Protein 2RKQ (pdb70)

CATH classification: 3.40.80.10

Sequence (169 aa):
EVPIVTRAEWNAKPPNGAIDSMVTPLPRAVIAHTAGGACADDVTCSQHMRNLQNFQMSKQKFSDIGYHYLIGGNGKVYEGRSPSQRGAFAGPNNDGSLGIAFIGNFEERAPNKEALDAAKELLEQAVKQAQLVEGYKLLGHRQVSATKSPGEALYALIQQWPNWSEEML

Nearest PDB structures (foldseek):
  2rkq-assembly1_A  TM=1.006E+00  e=7.933E-38  Drosophila melanogaster
  2f2l-assembly1_X  TM=9.738E-01  e=7.670E-23  Drosophila melanogaster
  4z8i-assembly1_A  TM=9.725E-01  e=2.729E-21  Branchiostoma belcheri tsingtauense
  7nsx-assembly1_AAA  TM=9.631E-01  e=8.069E-21  Drosophila melanogaster
  2cb3-assembly4_D  TM=9.771E-01  e=3.499E-20  Drosophila melanogaster

Radius of gyration: 14.2 Å; Cα contacts (8 Å, |Δi|>4): 391; chains: 1; bounding box: 36×34×33 Å

InterPro domains:
  IPR002502 N-acetylmuramoyl-L-alanine amidase domain [PF01510] (46-169)
  IPR002502 N-acetylmuramoyl-L-alanine amidase domain [SM00644] (35-169)
  IPR002502 N-acetylmuramoyl-L-alanine amidase domain [cd06583] (48-171)
  IPR006619 Peptidoglycan recognition protein family domain, metazoa/bacteria [SM00701] (20-163)
  IPR015510 Peptidoglycan recognition protein [PTHR11022] (17-182)
  IPR017331 Peptidoglycan recognition protein, PGRP-S [PIRSF037945] (17-185)
  IPR036505 N-acetylmuramoyl-L-alanine amidase/PGRP domain superfamily [G3DSA:3.40.80.10] (19-186)
  IPR036505 N-acetylmuramoyl-L-alanine amidase/PGRP domain superfamily [SSF55846] (20-184)

GO terms:
  GO:0005576 extracellular region (C, IDA)
  GO:0042834 peptidoglycan binding (F, IDA)
  GO:0061059 positive regulation of peptidoglycan recognition protein signaling pathway (P, IGI)
  GO:0050829 defense response to Gram-negative bacterium (P, IMP)
  GO:0050830 defense response to Gram-positive bacterium (P, IMP)
  GO:0032499 detection of peptidoglycan (P, IMP)
  GO:0061059 positive regulation of peptidoglycan recognition protein signaling pathway (P, IMP)
  GO:0005515 protein binding (F, IPI)
  GO:0050830 defense response to Gram-positive bacterium (P, IDA)

Secondary structure (DSSP, 8-state):
---EE-TGGGTPPPP-S---B-PSSEEEEEEEE--S----SHHHHHHHHHHHHHHHHHTS--SS-S-SEEE-TTS-EEE-S-TTB--SSSGGG-TTEEEEEESS--SSSPPPHHHHHHHHHHHHHHHHTTSEEEEEEEEEGGGTSSS-TT-HHHHHHHTTSTTB-----

Structure (mmCIF, N/CA/C/O backbone):
data_2RKQ
#
_entry.id   2RKQ
#
_cell.length_a   37.559
_cell.length_b   57.438
_cell.length_c   71.490
_cell.angle_alpha   90.00
_cell.angle_beta   90.00
_cell.angle_gamma   90.00
#
_symmetry.space_group_name_H-M   'P 21 21 21'
#
loop_
_entity.id
_entity.type
_entity.pdbx_description
1 polymer 'Peptidoglycan-recognition protein-SD'
2 water water
#
loop_
_atom_site.group_PDB
_atom_site.id
_atom_site.type_symbol
_atom_site.label_atom_id
_atom_site.label_alt_id
_atom_site.label_comp_id
_atom_site.label_asym_id
_atom_site.label_entity_id
_atom_site.label_seq_id
_atom_site.pdbx_PDB_ins_code
_atom_site.Cartn_x
_atom_site.Cartn_y
_atom_site.Cartn_z
_atom_site.occupancy
_atom_site.B_iso_or_equiv
_atom_site.auth_seq_id
_atom_site.auth_comp_id
_atom_site.auth_asym_id
_atom_site.auth_atom_id
_atom_site.pdbx_PDB_model_num
ATOM 1 N N . GLU A 1 1 ? 30.046 48.067 18.292 1.00 22.66 11 GLU A N 1
ATOM 2 C CA . GLU A 1 1 ? 30.481 46.932 17.424 1.00 22.68 11 GLU A CA 1
ATOM 3 C C . GLU A 1 1 ? 31.560 46.136 18.133 1.00 21.95 11 GLU A C 1
ATOM 4 O O . GLU A 1 1 ? 32.192 46.636 19.057 1.00 22.10 11 GLU A O 1
ATOM 10 N N . VAL A 1 2 ? 31.752 44.890 17.707 1.00 20.11 12 VAL A N 1
ATOM 11 C CA . VAL A 1 2 ? 32.789 44.028 18.264 1.00 19.39 12 VAL A CA 1
ATOM 12 C C . VAL A 1 2 ? 33.328 43.117 17.151 1.00 18.20 12 VAL A C 1
ATOM 13 O O . VAL A 1 2 ? 32.558 42.561 16.353 1.00 18.48 12 VAL A O 1
ATOM 17 N N . PRO A 1 3 ? 34.667 42.989 17.053 1.00 16.89 13 PRO A N 1
ATOM 18 C CA . PRO A 1 3 ? 35.161 42.103 16.027 1.00 16.30 13 PRO A CA 1
ATOM 19 C C . PRO A 1 3 ? 34.783 40.661 16.340 1.00 16.26 13 PRO A C 1
ATOM 20 O O . PRO A 1 3 ? 34.551 40.301 17.501 1.00 16.37 13 PRO A O 1
ATOM 24 N N . ILE A 1 4 ? 34.673 39.875 15.284 1.00 15.04 14 ILE A N 1
ATOM 25 C CA . ILE A 1 4 ? 34.326 38.463 15.407 1.00 14.37 14 ILE A CA 1
ATOM 26 C C . ILE A 1 4 ? 35.490 37.674 14.829 1.00 13.77 14 ILE A C 1
ATOM 27 O O . ILE A 1 4 ? 35.950 37.952 13.719 1.00 14.01 14 ILE A O 1
ATOM 32 N N . VAL A 1 5 ? 35.992 36.709 15.595 1.00 13.34 15 VAL A N 1
ATOM 33 C CA . VAL A 1 5 ? 36.939 35.744 15.049 1.00 12.64 15 VAL A CA 1
ATOM 34 C C . VAL A 1 5 ? 36.122 34.725 14.274 1.00 13.34 15 VAL A C 1
ATOM 35 O O . VAL A 1 5 ? 35.454 33.863 14.860 1.00 13.54 15 VAL A O 1
ATOM 39 N N . THR A 1 6 ? 36.156 34.838 12.957 1.00 13.28 16 THR A N 1
ATOM 40 C CA . THR A 1 6 ? 35.339 33.987 12.116 1.00 14.17 16 THR A CA 1
ATOM 41 C C . THR A 1 6 ? 35.816 32.553 12.181 1.00 13.21 16 THR A C 1
ATOM 42 O O . THR A 1 6 ? 36.930 32.263 12.626 1.00 13.54 16 THR A O 1
ATOM 46 N N . ARG A 1 7 ? 34.946 31.655 11.738 1.00 13.06 17 ARG A N 1
ATOM 47 C CA . ARG A 1 7 ? 35.266 30.240 11.737 1.00 13.29 17 ARG A CA 1
ATOM 48 C C . ARG A 1 7 ? 36.613 29.983 11.079 1.00 13.45 17 ARG A C 1
ATOM 49 O O . ARG A 1 7 ? 37.422 29.226 11.598 1.00 14.10 17 ARG A O 1
ATOM 57 N N . ALA A 1 8 ? 36.866 30.616 9.930 1.00 14.32 18 ALA A N 1
ATOM 58 C CA . ALA A 1 8 ? 38.147 30.398 9.248 1.00 15.38 18 ALA A CA 1
ATOM 59 C C . ALA A 1 8 ? 39.331 30.846 10.107 1.00 14.84 18 ALA A C 1
ATOM 60 O O . ALA A 1 8 ? 40.396 30.209 10.117 1.00 15.61 18 ALA A O 1
ATOM 62 N N . GLU A 1 9 ? 39.137 31.947 10.829 1.00 14.94 19 GLU A N 1
ATOM 63 C CA . GLU A 1 9 ? 40.197 32.522 11.670 1.00 14.83 19 GLU A CA 1
ATOM 64 C C . GLU A 1 9 ? 40.560 31.667 12.876 1.00 15.09 19 GLU A C 1
ATOM 65 O O . GLU A 1 9 ? 41.670 31.777 13.389 1.00 16.19 19 GLU A O 1
ATOM 71 N N . TRP A 1 10 ? 39.645 30.803 13.327 1.00 13.27 20 TRP A N 1
ATOM 72 C CA . TRP A 1 10 ? 40.021 29.818 14.319 1.00 13.82 20 TRP A CA 1
ATOM 73 C C . TRP A 1 10 ? 40.198 28.408 13.769 1.00 13.75 20 TRP A C 1
ATOM 74 O O . TRP A 1 10 ? 40.333 27.447 14.525 1.00 14.16 20 TRP A O 1
ATOM 85 N N . ASN A 1 11 ? 40.231 28.308 12.446 1.00 14.77 21 ASN A N 1
ATOM 86 C CA . ASN A 1 11 ? 40.470 27.047 11.748 1.00 15.62 21 ASN A CA 1
ATOM 87 C C . ASN A 1 11 ? 39.448 25.991 12.140 1.00 15.28 21 ASN A C 1
ATOM 88 O O . ASN A 1 11 ? 39.784 24.830 12.398 1.00 16.11 21 ASN A O 1
ATOM 93 N N . ALA A 1 12 ? 38.190 26.412 12.180 1.00 14.40 22 ALA A N 1
ATOM 94 C CA . ALA A 1 12 ? 37.082 25.507 12.436 1.00 14.14 22 ALA A CA 1
ATOM 95 C C . ALA A 1 12 ? 37.004 24.409 11.399 1.00 14.74 22 ALA A C 1
ATOM 96 O O . ALA A 1 12 ? 37.374 24.621 10.245 1.00 15.84 22 ALA A O 1
ATOM 98 N N . LYS A 1 13 ? 36.487 23.258 11.800 1.00 13.97 23 LYS A N 1
ATOM 99 C CA . LYS A 1 13 ? 35.986 22.288 10.836 1.00 14.40 23 LYS A CA 1
ATOM 100 C C . LYS A 1 13 ? 34.596 22.728 10.398 1.00 14.38 23 LYS A C 1
ATOM 101 O O . LYS A 1 13 ? 33.884 23.410 11.137 1.00 13.95 23 LYS A O 1
ATOM 107 N N . PRO A 1 14 ? 34.193 22.361 9.178 1.00 13.84 24 PRO A N 1
ATOM 108 C CA . PRO A 1 14 ? 32.804 22.627 8.807 1.00 14.31 24 PRO A CA 1
ATOM 109 C C . PRO A 1 14 ? 31.881 21.672 9.537 1.00 14.40 24 PRO A C 1
ATOM 110 O O . PRO A 1 14 ? 32.339 20.649 10.050 1.00 14.82 24 PRO A O 1
ATOM 114 N N . PRO A 1 15 ? 30.580 22.010 9.609 1.00 14.41 25 PRO A N 1
ATOM 115 C CA . PRO A 1 15 ? 29.647 21.065 10.193 1.00 14.94 25 PRO A CA 1
ATOM 116 C C . PRO A 1 15 ? 29.682 19.729 9.473 1.00 15.86 25 PRO A C 1
ATOM 117 O O . PRO A 1 15 ? 29.980 19.680 8.289 1.00 15.97 25 PRO A O 1
ATOM 121 N N . ASN A 1 16 ? 29.413 18.671 10.220 1.00 16.99 26 ASN A N 1
ATOM 122 C CA . ASN A 1 16 ? 29.249 17.343 9.643 1.00 19.36 26 ASN A CA 1
ATOM 123 C C . ASN A 1 16 ? 27.914 16.840 10.156 1.00 20.09 26 ASN A C 1
ATOM 124 O O . ASN A 1 16 ? 27.770 16.312 11.273 1.00 21.76 26 ASN A O 1
ATOM 129 N N . GLY A 1 17 A 26.915 17.119 9.349 1.00 19.30 26 GLY A N 1
ATOM 130 C CA . GLY A 1 17 A 25.556 16.787 9.683 1.00 17.77 26 GLY A CA 1
ATOM 131 C C . GLY A 1 17 A 24.720 18.006 9.397 1.00 17.51 26 GLY A C 1
ATOM 132 O O . GLY A 1 17 A 25.177 19.145 9.544 1.00 16.91 26 GLY A O 1
ATOM 133 N N . ALA A 1 18 ? 23.481 17.751 9.008 1.00 17.06 27 ALA A N 1
ATOM 134 C CA . ALA A 1 18 ? 22.514 18.795 8.760 1.00 16.82 27 ALA A CA 1
ATOM 135 C C . ALA A 1 18 ? 22.202 19.498 10.049 1.00 16.51 27 ALA A C 1
ATOM 136 O O . ALA A 1 18 ? 22.263 18.913 11.139 1.00 16.96 27 ALA A O 1
ATOM 138 N N . ILE A 1 19 ? 21.894 20.780 9.918 1.00 15.94 28 ILE A N 1
ATOM 139 C CA . ILE A 1 19 ? 21.409 21.539 11.042 1.00 15.62 28 ILE A CA 1
ATOM 140 C C . ILE A 1 19 ? 20.113 22.195 10.615 1.00 15.84 28 ILE A C 1
ATOM 141 O O . ILE A 1 19 ? 20.050 22.788 9.541 1.00 16.15 28 ILE A O 1
ATOM 146 N N . ASP A 1 20 ? 19.092 22.089 11.456 1.00 16.86 29 ASP A N 1
ATOM 147 C CA . ASP A 1 20 ? 17.814 22.736 11.168 1.00 17.26 29 ASP A CA 1
ATOM 148 C C . ASP A 1 20 ? 17.951 24.251 11.123 1.00 16.97 29 ASP A C 1
ATOM 149 O O . ASP A 1 20 ? 18.802 24.815 11.802 1.00 16.01 29 ASP A O 1
ATOM 154 N N . SER A 1 21 ? 17.124 24.908 10.314 1.00 17.26 30 SER A N 1
ATOM 155 C CA . SER A 1 21 ? 17.165 26.364 10.195 1.00 17.47 30 SER A CA 1
ATOM 156 C C . SER A 1 21 ? 16.348 27.066 11.283 1.00 17.34 30 SER A C 1
ATOM 157 O O . SER A 1 21 ? 15.437 26.481 11.889 1.00 16.77 30 SER A O 1
ATOM 160 N N . MET A 1 22 ? 16.690 28.325 11.531 1.00 16.32 31 MET A N 1
ATOM 161 C CA . MET A 1 22 ? 15.885 29.186 12.403 1.00 16.71 31 MET A CA 1
ATOM 162 C C . MET A 1 22 ? 15.631 30.488 11.687 1.00 17.34 31 MET A C 1
ATOM 163 O O . MET A 1 22 ? 16.445 30.912 10.874 1.00 18.05 31 MET A O 1
ATOM 168 N N . VAL A 1 23 ? 14.514 31.119 12.031 1.00 17.78 32 VAL A N 1
ATOM 169 C CA . VAL A 1 23 ? 14.116 32.393 11.453 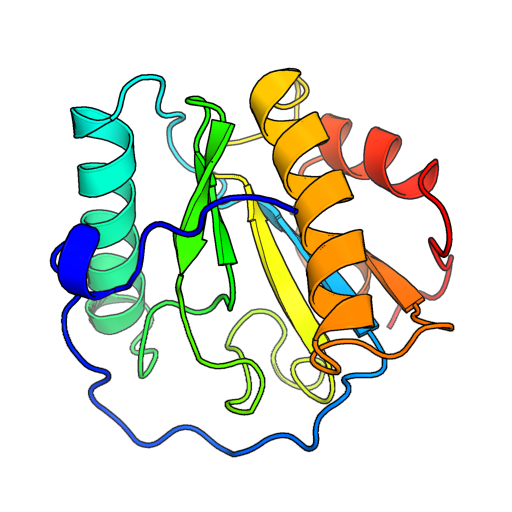1.00 19.22 32 VAL A CA 1
ATOM 170 C C . VAL A 1 23 ? 14.743 33.502 12.289 1.00 18.27 32 VAL A C 1
ATOM 171 O O . VAL A 1 23 ? 14.534 33.543 13.490 1.00 19.78 32 VAL A O 1
ATOM 175 N N . THR A 1 24 ? 15.543 34.359 11.659 1.00 18.38 33 THR A N 1
ATOM 176 C CA . THR A 1 24 ? 16.125 35.531 12.320 1.00 17.38 33 THR A CA 1
ATOM 177 C C . THR A 1 24 ? 15.261 36.749 11.965 1.00 16.92 33 THR A C 1
ATOM 178 O O . THR A 1 24 ? 14.637 36.767 10.898 1.00 18.48 33 THR A O 1
ATOM 182 N N . PRO A 1 25 ? 15.235 37.779 12.829 1.00 15.97 34 PRO A N 1
ATOM 183 C CA . PRO A 1 25 ? 15.941 37.897 14.108 1.00 14.96 34 PRO A CA 1
ATOM 184 C C . PRO A 1 25 ? 15.357 36.970 15.162 1.00 13.44 34 PRO A C 1
ATOM 185 O O . PRO A 1 25 ? 14.149 36.717 15.191 1.00 13.74 34 PRO A O 1
ATOM 189 N N . LEU A 1 26 ? 16.239 36.445 16.014 1.00 12.88 35 LEU A N 1
ATOM 190 C CA . LEU A 1 26 ? 15.841 35.472 17.013 1.00 12.19 35 LEU A CA 1
ATOM 191 C C . LEU A 1 26 ? 15.240 36.150 18.223 1.00 12.25 35 LEU A C 1
ATOM 192 O O . LEU A 1 26 ? 15.728 37.200 18.632 1.00 13.03 35 LEU A O 1
ATOM 197 N N . PRO A 1 27 ? 14.158 35.575 18.778 1.00 11.33 36 PRO A N 1
ATOM 198 C CA . PRO A 1 27 ? 13.542 36.202 19.949 1.00 11.69 36 PRO A CA 1
ATOM 199 C C . PRO A 1 27 ? 14.308 36.120 21.264 1.00 11.06 36 PRO A C 1
ATOM 200 O O . PRO A 1 27 ? 13.986 36.884 22.177 1.00 10.82 36 PRO A O 1
ATOM 204 N N . ARG A 1 28 ? 15.291 35.222 21.368 1.00 10.79 37 ARG A N 1
ATOM 205 C CA . ARG A 1 28 ? 15.954 34.971 22.655 1.00 11.59 37 ARG A CA 1
ATOM 206 C C . ARG A 1 28 ? 17.453 34.864 22.499 1.00 11.38 37 ARG A C 1
ATOM 207 O O . ARG A 1 28 ? 17.932 34.424 21.460 1.00 11.27 37 ARG A O 1
ATOM 215 N N . ALA A 1 29 ? 18.173 35.270 23.544 1.00 10.73 38 ALA A N 1
ATOM 216 C CA . ALA A 1 29 ? 19.613 35.006 23.667 1.00 10.40 38 ALA A CA 1
ATOM 217 C C . ALA A 1 29 ? 19.829 34.218 24.940 1.00 10.53 38 ALA A C 1
ATOM 218 O O . ALA A 1 29 ? 19.225 34.524 25.964 1.00 11.92 38 ALA A O 1
ATOM 220 N N . VAL A 1 30 ? 20.663 33.185 24.856 1.00 10.00 39 VAL A N 1
ATOM 221 C CA . VAL A 1 30 ? 20.888 32.286 25.971 1.00 10.59 39 VAL A CA 1
ATOM 222 C C . VAL A 1 30 ? 22.370 32.310 26.303 1.00 10.78 39 VAL A C 1
ATOM 223 O O . VAL A 1 30 ? 23.193 32.093 25.433 1.00 11.49 39 VAL A O 1
ATOM 227 N N . ILE A 1 31 ? 22.700 32.593 27.561 1.00 10.85 40 ILE A N 1
ATOM 228 C CA . ILE A 1 31 ? 24.080 32.662 27.998 1.00 11.14 40 ILE A CA 1
ATOM 229 C C . ILE A 1 31 ? 24.479 31.376 28.712 1.00 10.60 40 ILE A C 1
ATOM 230 O O . ILE A 1 31 ? 23.854 30.967 29.704 1.00 10.70 40 ILE A O 1
ATOM 235 N N . ALA A 1 32 ? 25.542 30.766 28.199 1.00 10.75 41 ALA A N 1
ATOM 236 C CA . ALA A 1 32 ? 26.109 29.536 28.737 1.00 10.81 41 ALA A CA 1
ATOM 237 C C . ALA A 1 32 ? 27.563 29.721 29.132 1.00 10.78 41 ALA A C 1
ATOM 238 O O . ALA A 1 32 ? 28.181 30.734 28.819 1.00 9.80 41 ALA A O 1
ATOM 240 N N . HIS A 1 33 ? 28.090 28.758 29.885 1.00 10.68 42 HIS A N 1
ATOM 241 C CA . HIS A 1 33 ? 29.537 28.580 29.953 1.00 10.97 42 HIS A CA 1
ATOM 242 C C . HIS A 1 33 ? 29.879 27.212 29.394 1.00 12.11 42 HIS A C 1
ATOM 243 O O . HIS A 1 33 ? 29.010 26.339 29.279 1.00 12.32 42 HIS A O 1
ATOM 250 N N . THR A 1 34 ? 31.136 27.047 29.017 1.00 13.02 43 THR A N 1
ATOM 251 C CA . THR A 1 34 ? 31.556 25.757 28.459 1.00 14.24 43 THR A CA 1
ATOM 252 C C . THR A 1 34 ? 31.850 24.758 29.559 1.00 15.47 43 THR A C 1
ATOM 253 O O . THR A 1 34 ? 31.872 23.543 29.305 1.00 16.25 43 THR A O 1
ATOM 257 N N . ALA A 1 35 ? 32.090 25.289 30.762 1.00 16.04 44 ALA A N 1
ATOM 258 C CA . ALA A 1 35 ? 32.308 24.533 32.004 1.00 17.90 44 ALA A CA 1
ATOM 259 C C . ALA A 1 35 ? 33.697 23.934 32.122 1.00 19.11 44 ALA A C 1
ATOM 260 O O . ALA A 1 35 ? 34.023 23.313 33.139 1.00 21.15 44 ALA A O 1
ATOM 262 N N . GLY A 1 36 ? 34.518 24.136 31.099 1.00 19.71 45 GLY A N 1
ATOM 263 C CA . GLY A 1 36 ? 35.871 23.570 31.088 1.00 19.69 45 GLY A CA 1
ATOM 264 C C . GLY A 1 36 ? 36.904 24.587 31.512 1.00 19.70 45 GLY A C 1
ATOM 265 O O . GLY A 1 36 ? 36.614 25.514 32.279 1.00 20.11 45 GLY A O 1
ATOM 266 N N . GLY A 1 37 ? 38.121 24.403 31.014 1.00 19.12 46 GLY A N 1
ATOM 267 C CA . GLY A 1 37 ? 39.209 25.304 31.324 1.00 18.80 46 GLY A CA 1
ATOM 268 C C . GLY A 1 37 ? 39.013 26.684 30.727 1.00 18.24 46 GLY A C 1
ATOM 269 O O . GLY A 1 37 ? 38.335 26.852 29.710 1.00 19.51 46 GLY A O 1
ATOM 270 N N . ALA A 1 38 ? 39.588 27.667 31.394 1.00 18.40 47 ALA A N 1
ATOM 271 C CA . ALA A 1 38 ? 39.579 29.030 30.919 1.00 17.14 47 ALA A CA 1
ATOM 272 C C . ALA A 1 38 ? 40.687 29.182 29.900 1.00 16.29 47 ALA A C 1
ATOM 273 O O . ALA A 1 38 ? 41.597 28.357 29.825 1.00 17.18 47 ALA A O 1
ATOM 275 N N . CYS A 1 39 ? 40.614 30.252 29.124 1.00 15.23 48 CYS A N 1
ATOM 276 C CA . CYS A 1 39 ? 41.704 30.580 28.225 1.00 14.43 48 CYS A CA 1
ATOM 277 C C . CYS A 1 39 ? 42.013 32.065 28.345 1.00 14.96 48 CYS A C 1
ATOM 278 O O . CYS A 1 39 ? 41.107 32.869 28.581 1.00 16.51 48 CYS A O 1
ATOM 281 N N . ALA A 1 40 ? 43.287 32.435 28.234 1.00 13.58 49 ALA A N 1
ATOM 282 C CA . ALA A 1 40 ? 43.677 33.813 28.489 1.00 14.11 49 ALA A CA 1
ATOM 283 C C . ALA A 1 40 ? 44.599 34.407 27.434 1.00 13.98 49 ALA A C 1
ATOM 284 O O . ALA A 1 40 ? 45.178 35.470 27.642 1.00 15.68 49 ALA A O 1
ATOM 286 N N . ASP A 1 41 ? 44.745 33.744 26.296 1.00 13.24 50 ASP A N 1
ATOM 287 C CA . ASP A 1 41 ? 45.499 34.356 25.215 1.00 12.26 50 ASP A CA 1
ATOM 288 C C . ASP A 1 41 ? 44.966 33.833 23.893 1.00 11.75 50 ASP A C 1
ATOM 289 O O . ASP A 1 41 ? 44.134 32.914 23.883 1.00 11.69 50 ASP A O 1
ATOM 294 N N . ASP A 1 42 ? 45.400 34.423 22.791 1.00 11.76 51 ASP A N 1
ATOM 295 C CA . ASP A 1 42 ? 44.809 34.098 21.505 1.00 11.87 51 ASP A CA 1
ATOM 296 C C . ASP A 1 42 ? 45.135 32.676 21.079 1.00 12.36 51 ASP A C 1
ATOM 297 O O . ASP A 1 42 ? 44.367 32.066 20.350 1.00 12.58 51 ASP A O 1
ATOM 302 N N . VAL A 1 43 ? 46.260 32.145 21.543 1.00 11.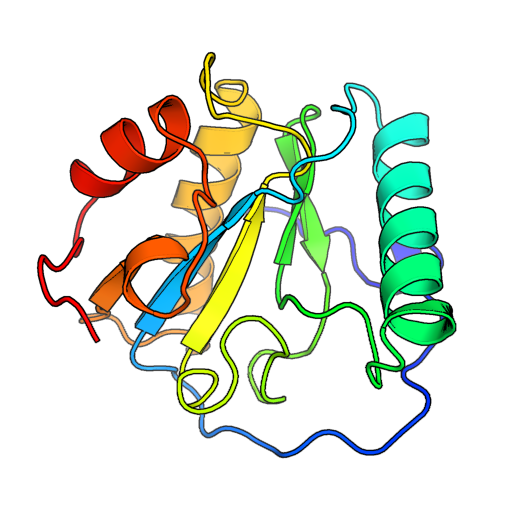21 52 VAL A N 1
ATOM 303 C CA . VAL A 1 43 ? 46.627 30.772 21.177 1.00 11.49 52 VAL A CA 1
ATOM 304 C C . VAL A 1 43 ? 45.722 29.806 21.916 1.00 11.37 52 VAL A C 1
ATOM 305 O O . VAL A 1 43 ? 45.083 28.952 21.286 1.00 11.85 52 VAL A O 1
ATOM 309 N N . THR A 1 44 ? 45.617 29.946 23.231 1.00 11.13 53 THR A N 1
ATOM 310 C CA . THR A 1 44 ? 44.830 28.969 23.955 1.00 11.61 53 THR A CA 1
ATOM 311 C C . THR A 1 44 ? 43.335 29.105 23.674 1.00 11.79 53 THR A C 1
ATOM 312 O O . THR A 1 44 ? 42.631 28.096 23.595 1.00 11.63 53 THR A O 1
ATOM 316 N N . CYS A 1 45 ? 42.836 30.328 23.520 1.00 11.65 54 CYS A N 1
ATOM 317 C CA . CYS A 1 45 ? 41.401 30.455 23.211 1.00 11.30 54 CYS A CA 1
ATOM 318 C C . CYS A 1 45 ? 41.043 29.829 21.867 1.00 11.40 54 CYS A C 1
ATOM 319 O O . CYS A 1 45 ? 39.993 29.173 21.732 1.00 11.79 54 CYS A O 1
ATOM 322 N N . SER A 1 46 ? 41.911 30.005 20.879 1.00 11.49 55 SER A N 1
ATOM 323 C CA . SER A 1 46 ? 41.668 29.404 19.573 1.00 12.30 55 SER A CA 1
ATOM 324 C C . SER A 1 46 ? 41.732 27.880 19.695 1.00 12.38 55 SER A C 1
ATOM 325 O O . SER A 1 46 ? 40.906 27.163 19.100 1.00 12.80 55 SER A O 1
ATOM 329 N N . GLN A 1 47 ? 42.669 27.376 20.494 1.00 12.35 56 GLN A N 1
ATOM 330 C CA . GLN A 1 47 ? 42.788 25.936 20.643 1.00 12.76 56 GLN A CA 1
ATOM 331 C C . GLN A 1 47 ? 41.602 25.376 21.410 1.00 12.94 56 GLN A C 1
ATOM 332 O O . GLN A 1 47 ? 41.087 24.302 21.073 1.00 13.11 56 GLN A O 1
ATOM 338 N N . HIS A 1 48 ? 41.145 26.101 22.426 1.00 12.69 57 HIS A N 1
ATOM 339 C CA . HIS A 1 48 ? 39.962 25.675 23.168 1.00 13.30 57 HIS A CA 1
ATOM 340 C C . HIS A 1 48 ? 38.751 25.627 22.248 1.00 12.82 57 HIS A C 1
ATOM 341 O O . HIS A 1 48 ? 37.909 24.739 22.371 1.00 13.44 57 HIS A O 1
ATOM 348 N N . MET A 1 49 ? 38.674 26.568 21.312 1.00 11.69 58 MET A N 1
ATOM 349 C CA . MET A 1 49 ? 37.585 26.549 20.333 1.00 11.70 58 MET A CA 1
ATOM 350 C C . MET A 1 49 ? 37.596 25.265 19.503 1.00 11.61 58 MET A C 1
ATOM 351 O O . MET A 1 49 ? 36.567 24.602 19.357 1.00 12.33 58 MET A O 1
ATOM 356 N N . ARG A 1 50 ? 38.756 24.913 18.961 1.00 12.18 59 ARG A N 1
ATOM 357 C CA . ARG A 1 50 ? 38.843 23.685 18.180 1.00 11.84 59 ARG A CA 1
ATOM 358 C C . ARG A 1 50 ? 38.587 22.456 19.035 1.00 12.11 59 ARG A C 1
ATOM 359 O O . ARG A 1 50 ? 37.905 21.521 18.596 1.00 12.84 59 ARG A O 1
ATOM 367 N N . ASN A 1 51 ? 39.092 22.451 20.263 1.00 12.06 60 ASN A N 1
ATOM 368 C CA . ASN A 1 51 ? 38.895 21.302 21.133 1.00 12.86 60 A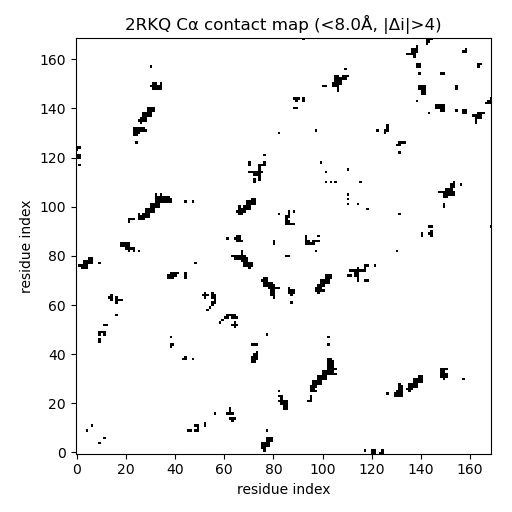SN A CA 1
ATOM 369 C C . ASN A 1 51 ? 37.431 21.129 21.495 1.00 12.65 60 ASN A C 1
ATOM 370 O O . ASN A 1 51 ? 36.927 20.008 21.524 1.00 13.18 60 ASN A O 1
ATOM 375 N N . LEU A 1 52 ? 36.738 22.232 21.748 1.00 12.48 61 LEU A N 1
ATOM 376 C CA . LEU A 1 52 ? 35.315 22.160 22.035 1.00 12.71 61 LEU A CA 1
ATOM 377 C C . LEU A 1 52 ? 34.536 21.686 20.821 1.00 12.55 61 LEU A C 1
ATOM 378 O O . LEU A 1 52 ? 33.672 20.817 20.940 1.00 13.23 61 LEU A O 1
ATOM 383 N N . GLN A 1 53 ? 34.809 22.264 19.658 1.00 12.04 62 GLN A N 1
ATOM 384 C CA . GLN A 1 53 ? 34.128 21.793 18.469 1.00 11.35 62 GLN A CA 1
ATOM 385 C C . GLN A 1 53 ? 34.351 20.312 18.286 1.00 12.26 62 GLN A C 1
ATOM 386 O O . GLN A 1 53 ? 33.400 19.588 18.028 1.00 12.66 62 GLN A O 1
ATOM 392 N N . ASN A 1 54 ? 35.605 19.879 18.391 1.00 12.19 63 ASN A N 1
ATOM 393 C CA . ASN A 1 54 ? 35.935 18.471 18.160 1.00 13.26 63 ASN A CA 1
ATOM 394 C C . ASN A 1 54 ? 35.264 17.568 19.191 1.00 13.95 63 ASN A C 1
ATOM 395 O O . ASN A 1 54 ? 34.774 16.487 18.843 1.00 14.80 63 ASN A O 1
ATOM 400 N N . PHE A 1 55 ? 35.240 17.988 20.452 1.00 14.35 64 PHE A N 1
ATOM 401 C CA . PHE A 1 55 ? 34.570 17.208 21.490 1.00 15.52 64 PHE A CA 1
ATOM 402 C C . PHE A 1 55 ? 33.076 17.097 21.214 1.00 15.07 64 PHE A C 1
ATOM 403 O O . PHE A 1 55 ? 32.497 16.011 21.267 1.00 15.45 64 PHE A O 1
ATOM 411 N N . GLN A 1 56 ? 32.435 18.223 20.931 1.00 13.97 65 GLN A N 1
ATOM 412 C CA . GLN A 1 56 ? 30.995 18.200 20.706 1.00 13.93 65 GLN A CA 1
ATOM 413 C C . GLN A 1 56 ? 30.616 17.411 19.456 1.00 14.17 65 GLN A C 1
ATOM 414 O O . GLN A 1 56 ? 29.604 16.699 19.438 1.00 14.86 65 GLN A O 1
ATOM 420 N N . MET A 1 57 ? 31.414 17.532 18.407 1.00 13.40 66 MET A N 1
ATOM 421 C CA . MET A 1 57 ? 31.115 16.810 17.188 1.00 14.27 66 MET A CA 1
ATOM 422 C C . MET A 1 57 ? 31.451 15.333 17.334 1.00 15.01 66 MET A C 1
ATOM 423 O O . MET A 1 57 ? 30.675 14.471 16.904 1.00 16.08 66 MET A O 1
ATOM 428 N N . SER A 1 58 ? 32.597 15.026 17.938 1.00 16.30 67 SER A N 1
ATOM 429 C CA . SER A 1 58 ? 33.020 13.629 18.067 1.00 17.42 67 SER A CA 1
ATOM 430 C C . SER A 1 58 ? 32.385 12.851 19.216 1.00 18.41 67 SER A C 1
ATOM 431 O O . SER A 1 58 ? 31.936 11.713 19.006 1.00 20.13 67 SER A O 1
ATOM 435 N N . LYS A 1 59 ? 32.330 13.434 20.404 1.00 19.75 68 LYS A N 1
ATOM 436 C CA . LYS A 1 59 ? 31.803 12.732 21.577 1.00 21.11 68 LYS A CA 1
ATOM 437 C C . LYS A 1 59 ? 30.302 12.929 21.755 1.00 21.49 68 LYS A C 1
ATOM 438 O O . LYS A 1 59 ? 29.576 11.961 22.010 1.00 22.36 68 LYS A O 1
ATOM 444 N N . GLN A 1 60 ? 29.838 14.175 21.645 1.00 21.18 69 GLN A N 1
ATOM 445 C CA . GLN A 1 60 ? 28.412 14.469 21.809 1.00 21.16 69 GLN A CA 1
ATOM 446 C C . GLN A 1 60 ? 27.648 14.214 20.506 1.00 20.56 69 GLN A C 1
ATOM 447 O O . GLN A 1 60 ? 26.408 14.128 20.517 1.00 20.62 69 GLN A O 1
ATOM 453 N N . LYS A 1 61 ? 28.381 14.078 19.398 1.00 18.59 70 LYS A N 1
ATOM 454 C CA . LYS A 1 61 ? 27.826 13.755 18.081 1.00 17.96 70 LYS A CA 1
ATOM 455 C C . LYS A 1 61 ? 26.918 14.881 17.531 1.00 16.19 70 LYS A C 1
ATOM 456 O O . LYS A 1 61 ? 26.029 14.649 16.705 1.00 15.50 70 LYS A O 1
ATOM 462 N N . PHE A 1 62 ? 27.181 16.110 17.971 1.00 14.69 71 PHE A N 1
ATOM 463 C CA . PHE A 1 62 ? 26.544 17.296 17.373 1.00 13.58 71 PHE A CA 1
ATOM 464 C C . PHE A 1 62 ? 27.052 17.479 15.951 1.00 12.80 71 PHE A C 1
ATOM 465 O O . PHE A 1 62 ? 28.161 17.029 15.623 1.00 12.86 71 PHE A O 1
ATOM 473 N N . SER A 1 63 ? 26.246 18.136 15.114 1.00 12.16 72 SER A N 1
ATOM 474 C CA . SER A 1 63 ? 26.665 18.477 13.769 1.00 12.62 72 SER A CA 1
ATOM 475 C C . SER A 1 63 ? 27.777 19.513 13.707 1.00 11.96 72 SER A C 1
ATOM 476 O O . SER A 1 63 ? 28.443 19.627 12.683 1.00 12.48 72 SER A O 1
ATOM 479 N N . ASP A 1 64 ? 27.939 20.287 14.784 1.00 11.76 73 ASP A N 1
ATOM 480 C CA . ASP A 1 64 ? 28.896 21.398 14.809 1.00 11.57 73 ASP A CA 1
ATOM 481 C C . ASP A 1 64 ? 29.030 21.787 16.250 1.00 11.06 73 ASP A C 1
ATOM 482 O O . ASP A 1 64 ? 28.282 21.295 17.099 1.00 11.47 73 ASP A O 1
ATOM 487 N N . ILE A 1 65 ? 29.988 22.664 16.540 1.00 10.40 74 ILE A N 1
ATOM 488 C CA . ILE A 1 65 ? 30.011 23.323 17.842 1.00 10.88 74 ILE A CA 1
ATOM 489 C C . ILE A 1 65 ? 28.601 23.856 18.129 1.00 10.65 74 ILE A C 1
ATOM 490 O O . ILE A 1 65 ? 27.913 24.301 17.224 1.00 11.13 74 ILE A O 1
ATOM 495 N N . GLY A 1 66 ? 28.162 23.772 19.381 1.00 11.02 75 GLY A N 1
ATOM 496 C CA . GLY A 1 66 ? 26.738 23.922 19.683 1.00 9.88 75 GLY A CA 1
ATOM 497 C C . GLY A 1 66 ? 26.202 25.330 19.765 1.00 10.30 75 GLY A C 1
ATOM 498 O O . GLY A 1 66 ? 24.992 25.539 19.804 1.00 11.31 75 GLY A O 1
ATOM 499 N N . TYR A 1 67 ? 27.112 26.294 19.823 1.00 9.95 76 TYR A N 1
ATOM 500 C CA . TYR A 1 67 ? 26.766 27.695 20.076 1.00 10.12 76 TYR A CA 1
ATOM 501 C C . TYR A 1 67 ? 26.968 28.560 18.852 1.00 10.31 76 TYR A C 1
ATOM 502 O O . TYR A 1 67 ? 27.705 28.195 17.920 1.00 10.68 76 TYR A O 1
ATOM 511 N N . HIS A 1 68 ? 26.301 29.718 18.856 1.00 9.75 77 HIS A N 1
ATOM 512 C CA . HIS A 1 68 ? 26.467 30.706 17.799 1.00 9.54 77 HIS A CA 1
ATOM 513 C C . HIS A 1 68 ? 27.692 31.567 17.983 1.00 9.63 77 HIS A C 1
ATOM 514 O O . HIS A 1 68 ? 28.317 31.983 16.993 1.00 9.98 77 HIS A O 1
ATOM 521 N N . TYR A 1 69 ? 28.017 31.864 19.245 1.00 9.81 78 TYR A N 1
ATOM 522 C CA . TYR A 1 69 ? 29.203 32.648 19.559 1.00 10.38 78 TYR A CA 1
ATOM 523 C C . TYR A 1 69 ? 29.790 32.131 20.846 1.00 10.15 78 TYR A C 1
ATOM 524 O O . TYR A 1 69 ? 29.052 31.679 21.731 1.00 10.30 78 TYR A O 1
ATOM 533 N N . LEU A 1 70 ? 31.113 32.214 20.955 1.00 10.48 79 LEU A N 1
ATOM 534 C CA . LEU A 1 70 ? 31.811 31.877 22.200 1.00 10.95 79 LEU A CA 1
ATOM 535 C C . LEU A 1 70 ? 32.744 33.006 22.541 1.00 10.84 79 LEU A C 1
ATOM 536 O O . LEU A 1 70 ? 33.253 33.683 21.655 1.00 11.35 79 LEU A O 1
ATOM 541 N N . ILE A 1 71 ? 32.969 33.202 23.828 1.00 10.39 80 ILE A N 1
ATOM 542 C CA . ILE A 1 71 ? 33.745 34.349 24.282 1.00 11.57 80 ILE A CA 1
ATOM 543 C C . ILE A 1 71 ? 34.914 33.886 25.137 1.00 10.69 80 ILE A C 1
ATOM 544 O O . ILE A 1 71 ? 34.730 33.250 26.172 1.00 11.01 80 ILE A O 1
ATOM 549 N N . GLY A 1 72 ? 36.120 34.157 24.648 1.00 11.14 81 GLY A N 1
ATOM 550 C CA . GLY A 1 72 ? 37.314 33.723 25.366 1.00 11.57 81 GLY A CA 1
ATOM 551 C C . GLY A 1 72 ? 37.652 34.659 26.498 1.00 11.50 81 GLY A C 1
ATOM 552 O O . GLY A 1 72 ? 37.189 35.804 26.546 1.00 11.80 81 GLY A O 1
ATOM 553 N N . GLY A 1 73 ? 38.461 34.161 27.429 1.00 12.14 82 GLY A N 1
ATOM 554 C CA . GLY A 1 73 ? 38.961 35.005 28.513 1.00 13.29 82 GLY A CA 1
ATOM 555 C C . GLY A 1 73 ? 39.897 36.090 28.036 1.00 13.50 82 GLY A C 1
ATOM 556 O O . GLY A 1 73 ? 40.222 37.012 28.775 1.00 14.49 82 GLY A O 1
ATOM 557 N N . ASN A 1 74 ? 40.342 35.985 26.784 1.00 13.20 83 ASN A N 1
ATOM 558 C CA . ASN A 1 74 ? 41.072 37.069 26.119 1.00 12.86 83 ASN A CA 1
ATOM 559 C C . ASN A 1 74 ? 40.167 38.194 25.622 1.00 12.43 83 ASN A C 1
ATOM 560 O O . ASN A 1 74 ? 40.638 39.161 25.000 1.00 14.20 83 ASN A O 1
ATOM 565 N N . GLY A 1 75 ? 38.858 38.039 25.850 1.00 12.51 84 GLY A N 1
ATOM 566 C CA . GLY A 1 75 ? 37.888 39.052 25.444 1.00 13.02 84 GLY A CA 1
ATOM 567 C C . GLY A 1 75 ? 37.428 38.967 24.002 1.00 13.35 84 GLY A C 1
ATOM 568 O O . GLY A 1 75 ? 36.681 39.834 23.547 1.00 14.94 84 GLY A O 1
ATOM 569 N N . LYS A 1 76 ? 37.868 37.936 23.285 1.00 12.37 85 LYS A N 1
ATOM 570 C CA . LYS A 1 76 ? 37.513 37.797 21.869 1.00 11.77 85 LYS A CA 1
ATOM 571 C C . LYS A 1 76 ? 36.254 36.977 21.695 1.00 11.25 85 LYS A C 1
ATOM 572 O O . LYS A 1 76 ? 35.989 36.049 22.459 1.00 11.10 85 LYS A O 1
ATOM 579 N N . VAL A 1 77 ? 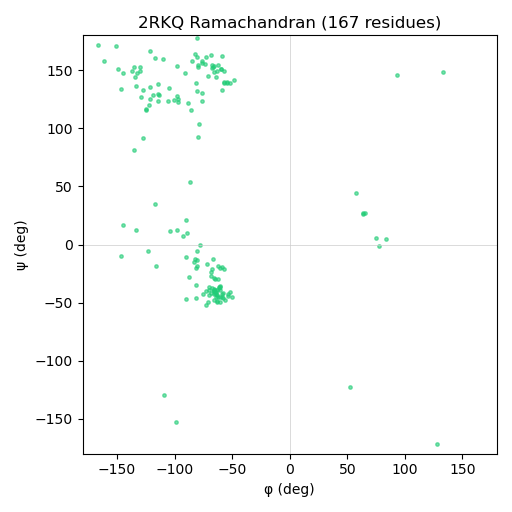35.497 37.328 20.660 1.00 10.57 86 VAL A N 1
ATOM 580 C CA . VAL A 1 77 ? 34.250 36.645 20.337 1.00 10.92 86 VAL A CA 1
ATOM 581 C C . VAL A 1 77 ? 34.527 35.780 19.121 1.00 10.95 86 VAL A C 1
ATOM 582 O O . VAL A 1 77 ? 35.004 36.278 18.105 1.00 12.27 86 VAL A O 1
ATOM 586 N N . TYR A 1 78 ? 34.271 34.478 19.269 1.00 11.07 87 TYR A N 1
ATOM 587 C CA . TYR A 1 78 ? 34.491 33.493 18.207 1.00 10.60 87 TYR A CA 1
ATOM 588 C C . TYR A 1 78 ? 33.168 33.069 17.603 1.00 10.76 87 TYR A C 1
ATOM 589 O O . TYR A 1 78 ? 32.197 32.779 18.308 1.00 10.45 87 TYR A O 1
ATOM 598 N N . GLU A 1 79 ? 33.142 33.017 16.287 1.00 11.03 88 GLU A N 1
ATOM 599 C CA . GLU A 1 79 ? 31.960 32.602 15.554 1.00 11.43 88 GLU A CA 1
ATOM 600 C C . GLU A 1 79 ? 31.750 31.088 15.596 1.00 11.72 88 GLU A C 1
ATOM 601 O O . GLU A 1 79 ? 32.681 30.323 15.334 1.00 11.37 88 GLU A O 1
ATOM 607 N N . GLY A 1 80 ? 30.525 30.694 15.931 1.00 10.85 89 GLY A N 1
ATOM 608 C CA . GLY A 1 80 ? 30.103 29.290 15.899 1.00 10.94 89 GLY A CA 1
ATOM 609 C C . GLY A 1 80 ? 29.121 29.071 14.764 1.00 11.71 89 GLY A C 1
ATOM 610 O O . GLY A 1 80 ? 29.382 29.455 13.613 1.00 11.99 89 GLY A O 1
ATOM 611 N N . ARG A 1 81 ? 27.983 28.446 15.073 1.00 11.19 90 ARG A N 1
ATOM 612 C CA . ARG A 1 81 ? 26.920 28.303 14.065 1.00 12.19 90 ARG A CA 1
ATOM 613 C C . ARG A 1 81 ? 26.377 29.641 13.614 1.00 12.69 90 ARG A C 1
ATOM 614 O O . ARG A 1 81 ? 26.413 30.616 14.361 1.00 12.32 90 ARG A O 1
ATOM 622 N N . SER A 1 82 ? 25.838 29.687 12.392 1.00 13.52 91 SER A N 1
ATOM 623 C CA . SER A 1 82 ? 25.126 30.856 11.924 1.00 14.74 91 SER A CA 1
ATOM 624 C C . SER A 1 82 ? 23.875 31.085 12.765 1.00 14.05 91 SER A C 1
ATOM 625 O O . SER A 1 82 ? 23.235 30.116 13.169 1.00 13.91 91 SER A O 1
ATOM 628 N N . PRO A 1 83 ? 23.503 32.353 13.019 1.00 15.24 92 PRO A N 1
ATOM 629 C CA . PRO A 1 83 ? 22.248 32.585 13.714 1.00 14.84 92 PRO A CA 1
ATOM 630 C C . PRO A 1 83 ? 21.017 31.986 13.041 1.00 15.05 92 PRO A C 1
ATOM 631 O O . PRO A 1 83 ? 20.003 31.801 13.719 1.00 14.84 92 PRO A O 1
ATOM 635 N N . SER A 1 84 ? 21.083 31.696 11.736 1.00 14.64 93 SER A N 1
ATOM 636 C CA . SER A 1 84 ? 19.951 31.036 11.072 1.00 14.52 93 SER A CA 1
ATOM 637 C C . SER A 1 84 ? 20.037 29.518 11.119 1.00 14.22 93 SER A C 1
ATOM 638 O O . SER A 1 84 ? 19.288 28.821 10.426 1.00 14.09 93 SER A O 1
ATOM 642 N N . GLN A 1 85 ? 20.977 29.003 11.908 1.00 13.30 94 GLN A N 1
ATOM 643 C CA . GLN A 1 85 ? 21.070 27.564 12.148 1.00 13.22 94 GLN A CA 1
ATOM 644 C C . GLN A 1 85 ? 20.741 27.321 13.609 1.00 12.09 94 GLN A C 1
ATOM 645 O O . GLN A 1 85 ? 21.340 27.934 14.487 1.00 12.74 94 GLN A O 1
ATOM 651 N N . ARG A 1 86 ? 19.820 26.402 13.870 1.00 11.88 95 ARG A N 1
ATOM 652 C CA . ARG A 1 86 ? 19.480 26.047 15.244 1.00 11.40 95 ARG A CA 1
ATOM 653 C C . ARG A 1 86 ? 20.734 25.638 16.003 1.00 12.10 95 ARG A C 1
ATOM 654 O O . ARG A 1 86 ? 21.625 24.984 15.446 1.00 12.35 95 ARG A O 1
ATOM 662 N N . GLY A 1 87 ? 20.832 26.066 17.257 1.00 10.94 96 GLY A N 1
ATOM 663 C CA . GLY A 1 87 ? 21.932 25.641 18.108 1.00 11.82 96 GLY A CA 1
ATOM 664 C C . GLY A 1 87 ? 21.695 24.263 18.686 1.00 11.65 96 GLY A C 1
ATOM 665 O O . GLY A 1 87 ? 20.667 23.631 18.425 1.00 11.84 96 GLY A O 1
ATOM 666 N N . ALA A 1 88 ? 22.680 23.788 19.440 1.00 11.39 97 ALA A N 1
ATOM 667 C CA . ALA A 1 88 ? 22.583 22.506 20.131 1.00 11.44 97 ALA A CA 1
ATOM 668 C C . ALA A 1 88 ? 23.098 22.734 21.536 1.00 13.03 97 ALA A C 1
ATOM 669 O O . ALA A 1 88 ? 24.267 22.467 21.847 1.00 15.21 97 ALA A O 1
ATOM 671 N N . PHE A 1 89 ? 22.223 23.264 22.377 1.00 12.81 98 PHE A N 1
ATOM 672 C CA . PHE A 1 89 ? 22.556 23.514 23.778 1.00 12.81 98 PHE A CA 1
ATOM 673 C C . PHE A 1 89 ? 21.359 23.333 24.708 1.00 13.37 98 PHE A C 1
ATOM 674 O O . PHE A 1 89 ? 21.546 23.298 25.915 1.00 14.39 98 PHE A O 1
ATOM 682 N N . ALA A 1 90 ? 20.146 23.175 24.166 1.00 12.99 99 ALA A N 1
ATOM 683 C CA . ALA A 1 90 ? 18.961 23.169 25.021 1.00 13.64 99 ALA A CA 1
ATOM 684 C C . ALA A 1 90 ? 17.846 22.227 24.584 1.00 13.75 99 ALA A C 1
ATOM 685 O O . ALA A 1 90 ? 16.698 22.388 25.012 1.00 13.66 99 ALA A O 1
ATOM 687 N N . GLY A 1 91 ? 18.165 21.268 23.716 1.00 13.63 100 GLY A N 1
ATOM 688 C CA . GLY A 1 91 ? 17.152 20.288 23.272 1.00 14.76 100 GLY A CA 1
ATOM 689 C C . GLY A 1 91 ? 15.887 20.958 22.752 1.00 14.78 100 GLY A C 1
ATOM 690 O O . GLY A 1 91 ? 15.943 21.775 21.846 1.00 14.45 100 GLY A O 1
ATOM 691 N N . PRO A 1 92 ? 14.719 20.638 23.339 1.00 15.70 101 PRO A N 1
ATOM 692 C CA . PRO A 1 92 ? 13.470 21.233 22.854 1.00 16.31 101 PRO A CA 1
ATOM 693 C C . PRO A 1 92 ? 13.444 22.757 22.902 1.00 15.92 101 PRO A C 1
ATOM 694 O O . PRO A 1 92 ? 12.630 23.399 22.213 1.00 17.23 101 PRO A O 1
ATOM 698 N N . ASN A 1 93 ? 14.335 23.338 23.705 1.00 14.65 102 ASN A N 1
ATOM 699 C CA . ASN A 1 93 ? 14.404 24.790 23.851 1.00 14.15 102 ASN A CA 1
ATOM 700 C C . ASN A 1 93 ? 15.471 25.459 22.991 1.00 13.50 102 ASN A C 1
ATOM 701 O O . ASN A 1 93 ? 15.778 26.628 23.172 1.00 13.55 102 ASN A O 1
ATOM 706 N N . ASN A 1 94 ? 16.026 24.710 22.041 1.00 12.87 103 ASN A N 1
ATOM 707 C CA . ASN A 1 94 ? 16.972 25.297 21.103 1.00 13.05 103 ASN A CA 1
ATOM 708 C C . ASN A 1 94 ? 16.297 26.343 20.226 1.00 12.88 103 ASN A C 1
ATOM 709 O O . ASN A 1 94 ? 16.938 27.287 19.777 1.00 12.51 103 ASN A O 1
ATOM 714 N N . ASP A 1 95 ? 15.009 26.173 19.963 1.00 12.92 104 ASP A N 1
ATOM 715 C CA . ASP A 1 95 ? 14.324 27.015 18.991 1.00 12.73 104 ASP A CA 1
ATOM 716 C C . ASP A 1 95 ? 14.421 28.496 19.335 1.00 12.23 104 ASP A C 1
ATOM 717 O O . ASP A 1 95 ? 14.284 28.894 20.492 1.00 11.52 104 ASP A O 1
ATOM 722 N N . GLY A 1 96 ? 14.634 29.304 18.311 1.00 11.52 105 GLY A N 1
ATOM 723 C CA . GLY A 1 96 ? 14.552 30.753 18.416 1.00 11.39 105 GLY A CA 1
ATOM 724 C C . GLY A 1 96 ? 15.574 31.390 19.335 1.00 11.16 105 GLY A C 1
ATOM 725 O O . GLY A 1 96 ? 15.338 32.481 19.848 1.00 11.24 105 GLY A O 1
ATOM 726 N N . SER A 1 97 ? 16.712 30.730 19.520 1.00 11.16 106 SER A N 1
ATOM 727 C CA . SER A 1 97 ? 17.640 31.159 20.561 1.00 11.22 106 SER A CA 1
ATOM 728 C C . SER A 1 97 ? 19.051 31.327 20.050 1.00 11.15 106 SER A C 1
ATOM 729 O O . SER A 1 97 ? 19.612 30.412 19.474 1.00 11.61 106 SER A O 1
ATOM 732 N 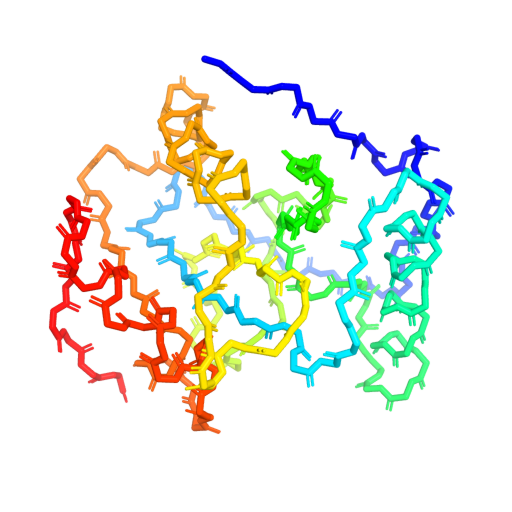N . LEU A 1 98 ? 19.613 32.500 20.294 1.00 10.46 107 LEU A N 1
ATOM 733 C CA . LEU A 1 98 ? 21.011 32.748 20.019 1.00 10.43 107 LEU A CA 1
ATOM 734 C C . LEU A 1 98 ? 21.830 32.287 21.212 1.00 10.51 107 LEU A C 1
ATOM 735 O O . LEU A 1 98 ? 21.688 32.825 22.311 1.00 10.85 107 LEU A O 1
ATOM 740 N N . GLY A 1 99 ? 22.681 31.281 21.015 1.00 10.54 108 GLY A N 1
ATOM 741 C CA . GLY A 1 99 ? 23.461 30.724 22.127 1.00 10.06 108 GLY A CA 1
ATOM 742 C C . GLY A 1 99 ? 24.848 31.322 22.165 1.00 9.97 108 GLY A C 1
ATOM 743 O O . GLY A 1 99 ? 25.605 31.241 21.176 1.00 10.22 108 GLY A O 1
ATOM 744 N N . ILE A 1 100 ? 25.175 31.926 23.305 1.00 9.97 109 ILE A N 1
ATOM 745 C CA . ILE A 1 100 ? 26.473 32.569 23.500 1.00 10.11 109 ILE A CA 1
ATOM 746 C C . ILE A 1 100 ? 27.098 31.897 24.713 1.00 10.08 109 ILE A C 1
ATOM 747 O O . ILE A 1 100 ? 26.520 31.918 25.797 1.00 10.94 109 ILE A O 1
ATOM 752 N N . ALA A 1 101 ? 28.261 31.275 24.517 1.00 9.97 110 ALA A N 1
ATOM 753 C CA . ALA A 1 101 ? 28.925 30.584 25.624 1.00 9.55 110 ALA A CA 1
ATOM 754 C C . ALA A 1 101 ? 30.228 31.254 25.975 1.00 9.75 110 ALA A C 1
ATOM 755 O O . ALA A 1 101 ? 31.056 31.529 25.101 1.00 10.09 110 ALA A O 1
ATOM 757 N N . PHE A 1 102 ? 30.401 31.541 27.260 1.00 9.81 111 PHE A N 1
ATOM 758 C CA . PHE A 1 102 ? 31.685 31.995 27.731 1.00 10.09 111 PHE A CA 1
ATOM 759 C C . PHE A 1 102 ? 32.568 30.779 27.922 1.00 10.75 111 PHE A C 1
ATOM 760 O O . PHE A 1 102 ? 32.162 29.774 28.538 1.00 10.30 111 PHE A O 1
ATOM 768 N N . ILE A 1 103 ? 33.778 30.879 27.392 1.00 10.44 112 ILE A N 1
ATOM 769 C CA . ILE A 1 103 ? 34.729 29.784 27.535 1.00 11.30 112 ILE A CA 1
ATOM 770 C C . ILE A 1 103 ? 35.282 29.834 28.955 1.00 11.23 112 ILE A C 1
ATOM 771 O O . ILE A 1 103 ? 35.831 30.864 29.383 1.00 12.09 112 ILE A O 1
ATOM 776 N N . GLY A 1 104 ? 35.117 28.717 29.660 1.00 11.59 113 GLY A N 1
ATOM 777 C CA . GLY A 1 104 ? 35.551 28.597 31.051 1.00 12.28 113 GLY A CA 1
ATOM 778 C C . GLY A 1 104 ? 34.454 28.102 31.962 1.00 12.10 113 GLY A C 1
ATOM 779 O O . GLY A 1 104 ? 33.385 27.704 31.501 1.00 12.07 113 GLY A O 1
ATOM 780 N N . ASN A 1 105 ? 34.727 28.139 33.268 1.00 12.72 114 ASN A N 1
ATOM 781 C CA . ASN A 1 105 ? 33.774 27.696 34.258 1.00 13.12 114 ASN A CA 1
ATOM 782 C C . ASN A 1 105 ? 33.548 28.823 35.242 1.00 13.48 114 ASN A C 1
ATOM 783 O O . ASN A 1 105 ? 34.466 29.240 35.962 1.00 14.37 114 ASN A O 1
ATOM 788 N N . PHE A 1 106 ? 32.319 29.316 35.265 1.00 13.14 115 PHE A N 1
ATOM 789 C CA . PHE A 1 106 ? 32.016 30.524 36.022 1.00 13.06 115 PHE A CA 1
ATOM 790 C C . PHE A 1 106 ? 31.029 30.272 37.140 1.00 13.24 115 PHE A C 1
ATOM 791 O O . PHE A 1 106 ? 30.217 31.127 37.490 1.00 13.84 115 PHE A O 1
ATOM 799 N N . GLU A 1 107 ? 31.149 29.078 37.724 1.00 14.28 116 GLU A N 1
ATOM 800 C CA . GLU A 1 107 ? 30.374 28.739 38.905 1.00 15.62 116 GLU A CA 1
ATOM 801 C C . GLU A 1 107 ? 30.807 29.626 40.060 1.00 16.11 116 GLU A C 1
ATOM 802 O O . GLU A 1 107 ? 29.968 30.136 40.807 1.00 16.44 116 GLU A O 1
ATOM 808 N N . GLU A 1 108 ? 32.113 29.826 40.203 1.00 16.86 117 GLU A N 1
ATOM 809 C CA . GLU A 1 108 ? 32.590 30.469 41.428 1.00 18.17 117 GLU A CA 1
ATOM 810 C C . GLU A 1 108 ? 33.248 31.803 41.263 1.00 18.45 117 GLU A C 1
ATOM 811 O O . GLU A 1 108 ? 33.373 32.547 42.233 1.00 18.90 117 GLU A O 1
ATOM 817 N N . ARG A 1 109 ? 33.672 32.106 40.043 1.00 18.30 118 ARG A N 1
ATOM 818 C CA . ARG A 1 109 ? 34.168 33.426 39.742 1.00 18.83 118 ARG A CA 1
ATOM 819 C C . ARG A 1 109 ? 33.568 33.873 38.421 1.00 17.18 118 ARG A C 1
ATOM 820 O O . ARG A 1 109 ? 33.214 33.031 37.580 1.00 16.56 118 ARG A O 1
ATOM 828 N N . ALA A 1 110 ? 33.438 35.184 38.262 1.00 16.18 119 ALA A N 1
ATOM 829 C CA . ALA A 1 110 ? 32.923 35.790 37.030 1.00 15.97 119 ALA A CA 1
ATOM 830 C C . ALA A 1 110 ? 33.950 35.719 35.911 1.00 15.44 119 ALA A C 1
ATOM 831 O O . ALA A 1 110 ? 35.158 35.655 36.171 1.00 15.54 119 ALA A O 1
ATOM 833 N N . PRO A 1 111 ? 33.478 35.750 34.647 1.00 14.16 120 PRO A N 1
ATOM 834 C CA . PRO A 1 111 ? 34.392 35.953 33.532 1.00 14.29 120 PRO A CA 1
ATOM 835 C C . PRO A 1 111 ? 35.139 37.284 33.687 1.00 14.42 120 PRO A C 1
ATOM 836 O O . PRO A 1 111 ? 34.695 38.171 34.447 1.00 15.10 120 PRO A O 1
ATOM 840 N N . ASN A 1 112 ? 36.238 37.407 32.951 1.00 14.85 121 ASN A N 1
ATOM 841 C CA . ASN A 1 112 ? 37.027 38.638 32.890 1.00 15.25 121 ASN A CA 1
ATOM 842 C C . ASN A 1 112 ? 36.179 39.792 32.368 1.00 15.09 121 ASN A C 1
ATOM 843 O O . ASN A 1 112 ? 35.269 39.584 31.563 1.00 13.89 121 ASN A O 1
ATOM 848 N N . LYS A 1 113 ? 36.497 41.011 32.791 1.00 14.95 122 LYS A N 1
ATOM 849 C CA . LYS A 1 113 ? 35.774 42.187 32.314 1.00 15.91 122 LYS A CA 1
ATOM 850 C C . LYS A 1 113 ? 35.744 42.254 30.793 1.00 14.63 122 LYS A C 1
ATOM 851 O O . LYS A 1 113 ? 34.703 42.582 30.216 1.00 14.54 122 LYS A O 1
ATOM 857 N N . GLU A 1 114 ? 36.868 41.955 30.138 1.00 14.07 123 GLU A N 1
ATOM 858 C CA . GLU A 1 114 ? 36.922 42.028 28.675 1.00 14.45 123 GLU A CA 1
ATOM 859 C C . GLU A 1 114 ? 35.917 41.078 28.042 1.00 13.62 123 GLU A C 1
ATOM 860 O O . GLU A 1 114 ? 35.328 41.394 27.019 1.00 13.70 123 GLU A O 1
ATOM 866 N N . ALA A 1 115 ? 35.727 39.914 28.648 1.00 12.60 124 ALA A N 1
ATOM 867 C CA . ALA A 1 115 ? 34.754 38.951 28.138 1.00 11.81 124 ALA A CA 1
ATOM 868 C C . ALA A 1 115 ? 33.340 39.445 28.346 1.00 11.62 124 ALA A C 1
ATOM 869 O O . ALA A 1 115 ? 32.505 39.350 27.452 1.00 12.31 124 ALA A O 1
ATOM 871 N N . LEU A 1 116 ? 33.071 39.991 29.522 1.00 11.62 125 LEU A N 1
ATOM 872 C CA . LEU A 1 116 ? 31.741 40.544 29.787 1.00 11.43 125 LEU A CA 1
ATOM 873 C C . LEU A 1 116 ? 31.437 41.707 28.871 1.00 11.32 125 LEU A C 1
ATOM 874 O O . LEU A 1 116 ? 30.328 41.792 28.354 1.00 11.86 125 LEU A O 1
ATOM 879 N N . ASP A 1 117 ? 32.410 42.601 28.674 1.00 11.29 126 ASP A N 1
ATOM 880 C CA . ASP A 1 117 ? 32.216 43.719 27.737 1.00 11.17 126 ASP A CA 1
ATOM 881 C C . ASP A 1 117 ? 31.901 43.192 26.349 1.00 11.14 126 ASP A C 1
ATOM 882 O O . ASP A 1 117 ? 30.998 43.677 25.685 1.00 12.76 126 ASP A O 1
ATOM 887 N N . ALA A 1 118 ? 32.671 42.195 25.917 1.00 11.47 127 ALA A N 1
ATOM 888 C CA . ALA A 1 118 ? 32.507 41.598 24.599 1.00 11.10 127 ALA A CA 1
ATOM 889 C C . ALA A 1 118 ? 31.087 41.033 24.426 1.00 11.26 127 ALA A C 1
ATOM 890 O O . ALA A 1 118 ? 30.457 41.230 23.372 1.00 11.28 127 ALA A O 1
ATOM 892 N N . ALA A 1 119 ? 30.572 40.360 25.459 1.00 10.93 128 ALA A N 1
ATOM 893 C CA . ALA A 1 119 ? 29.206 39.822 25.406 1.00 11.20 128 ALA A CA 1
ATOM 894 C C . ALA A 1 119 ? 28.167 40.931 25.255 1.00 11.85 128 ALA A C 1
ATOM 895 O O . ALA A 1 119 ? 27.252 40.814 24.453 1.00 12.04 128 ALA A O 1
ATOM 897 N N . LYS A 1 120 ? 28.300 42.009 26.023 1.00 11.19 129 LYS A N 1
ATOM 898 C CA . LYS A 1 120 ? 27.321 43.107 25.920 1.00 12.09 129 LYS A CA 1
ATOM 899 C C . LYS A 1 120 ? 27.394 43.772 24.548 1.00 12.23 129 LYS A C 1
ATOM 900 O O . LYS A 1 120 ? 26.366 44.113 23.950 1.00 12.34 129 LYS A O 1
ATOM 906 N N . GLU A 1 121 ? 28.611 43.938 24.041 1.00 12.23 130 GLU A N 1
ATOM 907 C CA . GLU A 1 121 ? 28.788 44.533 22.723 1.00 11.68 130 GLU A CA 1
ATOM 908 C C . GLU A 1 121 ? 28.241 43.599 21.652 1.00 11.29 130 GLU A C 1
ATOM 909 O O . GLU A 1 121 ? 27.628 44.040 20.668 1.00 12.38 130 GLU A O 1
ATOM 915 N N . LEU A 1 122 ? 28.427 42.300 21.850 1.00 11.33 131 LEU A N 1
ATOM 916 C CA . LEU A 1 122 ? 27.894 41.328 20.910 1.00 10.78 131 LEU A CA 1
ATOM 917 C C . LEU A 1 122 ? 26.375 41.337 20.846 1.00 11.39 131 LEU A C 1
ATOM 918 O O . LEU A 1 122 ? 25.807 41.262 19.760 1.00 11.70 131 LEU A O 1
ATOM 923 N N . LEU A 1 123 ? 25.710 41.431 22.000 1.00 11.10 132 LEU A N 1
ATOM 924 C CA . LEU A 1 123 ? 24.262 41.492 22.003 1.00 10.90 132 LEU A CA 1
ATOM 925 C C . LEU A 1 123 ? 23.777 42.714 21.245 1.00 11.27 132 LEU A C 1
ATOM 926 O O . LEU A 1 123 ? 22.863 42.624 20.428 1.00 11.72 132 LEU A O 1
ATOM 931 N N . GLU A 1 124 ? 24.406 43.850 21.508 1.00 11.28 133 GLU A N 1
ATOM 932 C CA . GLU A 1 124 ? 24.053 45.084 20.800 1.00 12.30 133 GLU A CA 1
ATOM 933 C C . GLU A 1 124 ? 24.230 44.908 19.300 1.00 12.25 133 GLU A C 1
ATOM 934 O O . GLU A 1 124 ? 23.361 45.302 18.506 1.00 12.62 133 GLU A O 1
ATOM 940 N N . GLN A 1 125 ? 25.353 44.309 18.921 1.00 12.36 134 GLN A N 1
ATOM 941 C CA . GLN A 1 125 ? 25.641 44.078 17.518 1.00 12.20 134 GLN A CA 1
ATOM 942 C C . GLN A 1 125 ? 24.651 43.106 16.873 1.00 12.29 134 GLN A C 1
ATOM 943 O O . GLN A 1 125 ? 24.206 43.315 15.754 1.00 12.81 134 GLN A O 1
ATOM 949 N N . ALA A 1 126 ? 24.316 42.047 17.591 1.00 11.90 135 ALA A N 1
ATOM 950 C CA . ALA A 1 126 ? 23.368 41.076 17.073 1.00 11.44 135 ALA A CA 1
ATOM 951 C C . ALA A 1 126 ? 22.009 41.729 16.808 1.00 11.27 135 ALA A C 1
ATOM 952 O O . ALA A 1 126 ? 21.342 41.398 15.820 1.00 11.44 135 ALA A O 1
ATOM 954 N N . VAL A 1 127 ? 21.578 42.638 17.693 1.00 11.30 136 VAL A N 1
ATOM 955 C CA . VAL A 1 127 ? 20.341 43.392 17.430 1.00 12.16 136 VAL A CA 1
ATOM 956 C C . VAL A 1 127 ? 20.483 44.267 16.184 1.00 12.88 136 VAL A C 1
ATOM 957 O O . VAL A 1 127 ? 19.613 44.229 15.306 1.00 13.19 136 VAL A O 1
ATOM 961 N N . LYS A 1 128 ? 21.576 45.020 16.097 1.00 13.01 137 LYS A N 1
ATOM 962 C CA . LYS A 1 128 ? 21.758 45.911 14.942 1.00 14.07 137 LYS A CA 1
ATOM 963 C C . LYS A 1 128 ? 21.836 45.173 13.621 1.00 14.62 137 LYS A C 1
ATOM 964 O O . LYS A 1 128 ? 21.441 45.707 12.569 1.00 15.92 137 LYS A O 1
ATOM 970 N N . GLN A 1 129 ? 22.339 43.946 13.672 1.00 14.24 138 GLN A N 1
ATOM 971 C CA . GLN A 1 129 ? 22.504 43.126 12.481 1.00 15.32 138 GLN A CA 1
ATOM 972 C C . GLN A 1 129 ? 21.309 42.222 12.195 1.00 14.78 138 GLN A C 1
ATOM 973 O O . GLN A 1 129 ? 21.374 41.377 11.289 1.00 15.63 138 GLN A O 1
ATOM 979 N N . ALA A 1 130 ? 20.233 42.398 12.953 1.00 14.21 139 ALA A N 1
ATOM 980 C CA . ALA A 1 130 ? 18.988 41.627 12.778 1.00 13.24 139 ALA A CA 1
ATOM 981 C C . ALA A 1 130 ? 19.164 40.130 13.045 1.00 13.32 139 ALA A C 1
ATOM 982 O O . ALA A 1 130 ? 18.446 39.3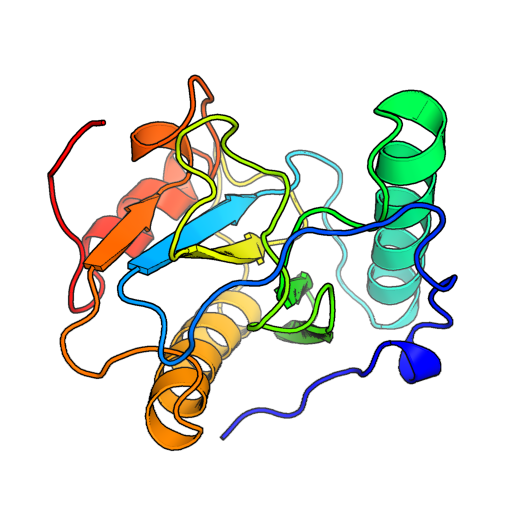08 12.483 1.00 14.27 139 ALA A O 1
ATOM 984 N N . GLN A 1 131 ? 20.142 39.780 13.886 1.00 13.08 140 GLN A N 1
ATOM 985 C CA . GLN A 1 131 ? 20.308 38.382 14.298 1.00 12.65 140 GLN A CA 1
ATOM 986 C C 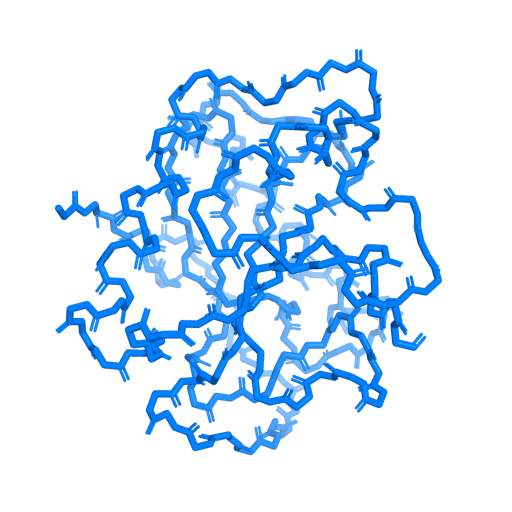. GLN A 1 131 ? 19.436 38.106 15.512 1.00 12.16 140 GLN A C 1
ATOM 987 O O . GLN A 1 131 ? 18.987 36.980 15.731 1.00 12.48 140 GLN A O 1
ATOM 993 N N . LEU A 1 132 ? 19.193 39.167 16.281 1.00 11.94 141 LEU A N 1
ATOM 994 C CA . LEU A 1 132 ? 18.467 39.096 17.531 1.00 11.43 141 LEU A CA 1
ATOM 995 C C . LEU A 1 132 ? 17.441 40.219 17.534 1.00 11.24 141 LEU A C 1
ATOM 996 O O . LEU A 1 132 ? 17.750 41.331 17.122 1.00 11.65 141 LEU A O 1
ATOM 1001 N N . VAL A 1 133 ? 16.215 39.928 17.962 1.00 11.37 142 VAL A N 1
ATOM 1002 C CA . VAL A 1 133 ? 15.209 40.973 18.008 1.00 11.15 142 VAL A CA 1
ATOM 1003 C C . VAL A 1 133 ? 15.589 42.017 19.042 1.00 11.14 142 VAL A C 1
ATOM 1004 O O . VAL A 1 133 ? 16.311 41.716 20.006 1.00 11.18 142 VAL A O 1
ATOM 1008 N N . GLU A 1 134 ? 15.116 43.246 18.853 1.00 11.26 143 GLU A N 1
ATOM 1009 C CA . GLU A 1 134 ? 15.423 44.280 19.816 1.00 11.76 143 GLU A CA 1
ATOM 1010 C C . GLU A 1 134 ? 14.822 43.961 21.185 1.00 12.06 143 GLU A C 1
ATOM 1011 O O . GLU A 1 134 ? 15.500 44.083 22.209 1.00 12.84 143 GLU A O 1
ATOM 1017 N N . GLY A 1 135 ? 13.554 43.531 21.199 1.00 11.94 144 GLY A N 1
ATOM 1018 C CA . GLY A 1 135 ? 12.878 43.188 22.452 1.00 12.92 144 GLY A CA 1
ATOM 1019 C C . GLY A 1 135 ? 13.165 41.750 22.821 1.00 13.00 144 GLY A C 1
ATOM 1020 O O . GLY A 1 135 ? 12.239 40.960 23.004 1.00 13.70 144 GLY A O 1
ATOM 1021 N N . TYR A 1 136 ? 14.445 41.394 22.891 1.00 12.08 145 TYR A N 1
ATOM 1022 C CA . TYR A 1 136 ? 14.802 39.987 23.130 1.00 12.11 145 TYR A CA 1
ATOM 1023 C C . TYR A 1 136 ? 14.608 39.576 24.570 1.00 12.51 145 TYR A C 1
ATOM 1024 O O . TYR A 1 136 ? 14.532 40.417 25.466 1.00 13.45 145 TYR A O 1
ATOM 1033 N N . LYS A 1 137 ? 14.470 38.272 24.779 1.00 12.00 146 LYS A N 1
ATOM 1034 C CA . LYS A 1 137 ? 14.545 37.717 26.120 1.00 11.71 146 LYS A CA 1
ATOM 1035 C C . LYS A 1 137 ? 15.948 37.216 26.322 1.00 12.02 146 LYS A C 1
ATOM 1036 O O . LYS A 1 137 ? 16.441 36.423 25.519 1.00 12.41 146 LYS A O 1
ATOM 1042 N N . LEU A 1 138 ? 16.600 37.690 27.382 1.00 10.98 147 LEU A N 1
ATOM 1043 C CA . LEU A 1 138 ? 17.909 37.186 27.735 1.00 11.13 147 LEU A CA 1
ATOM 1044 C C . LEU A 1 138 ? 17.739 36.142 28.817 1.00 11.82 147 LEU A C 1
ATOM 1045 O O . LEU A 1 138 ? 17.117 36.412 29.857 1.00 11.49 147 LEU A O 1
ATOM 1050 N N . LEU A 1 139 ? 18.318 34.963 28.604 1.00 11.18 148 LEU A N 1
ATOM 1051 C CA . LEU A 1 139 ? 18.146 33.852 29.538 1.00 11.09 148 LEU A CA 1
ATOM 1052 C C . LEU A 1 139 ? 19.471 33.212 29.869 1.00 11.08 148 LEU A C 1
ATOM 1053 O O . LEU A 1 139 ? 20.360 33.178 29.034 1.00 10.98 148 LEU A O 1
ATOM 1058 N N . GLY A 1 140 ? 19.613 32.697 31.081 1.00 10.02 149 GLY A N 1
ATOM 1059 C CA . GLY A 1 140 ? 20.746 31.814 31.325 1.00 10.07 149 GLY A CA 1
ATOM 1060 C C . GLY A 1 140 ? 20.445 30.430 30.801 1.00 10.83 149 GLY A C 1
ATOM 1061 O O . GLY A 1 140 ? 19.283 30.020 30.727 1.00 10.32 149 GLY A O 1
ATOM 1062 N N . HIS A 1 141 ? 21.500 29.692 30.479 1.00 10.92 150 HIS A N 1
ATOM 1063 C CA . HIS A 1 141 ? 21.391 28.320 30.001 1.00 10.72 150 HIS A CA 1
ATOM 1064 C C . HIS A 1 141 ? 20.526 27.483 30.964 1.00 11.38 150 HIS A C 1
ATOM 1065 O O . HIS A 1 141 ? 19.679 26.706 30.532 1.00 11.61 150 HIS A O 1
ATOM 1072 N N . ARG A 1 142 ? 20.714 27.691 32.266 1.00 11.92 151 ARG A N 1
ATOM 1073 C CA . ARG A 1 142 ? 19.959 26.948 33.274 1.00 12.76 151 ARG A CA 1
ATOM 1074 C C . ARG A 1 142 ? 18.448 27.190 33.218 1.00 12.41 151 ARG A C 1
ATOM 1075 O O . ARG A 1 142 ? 17.671 26.421 33.800 1.00 13.77 151 ARG A O 1
ATOM 1083 N N . GLN A 1 143 ? 18.025 28.269 32.568 1.00 12.22 152 GLN A N 1
ATOM 1084 C CA . GLN A 1 143 ? 16.592 28.542 32.456 1.00 12.46 152 GLN A CA 1
ATOM 1085 C C . GLN A 1 143 ? 15.950 27.759 31.309 1.00 13.03 152 GLN A C 1
ATOM 1086 O O . GLN A 1 143 ? 14.720 27.679 31.235 1.00 13.89 152 GLN A O 1
ATOM 1092 N N . VAL A 1 144 ? 16.779 27.178 30.440 1.00 13.63 153 VAL A N 1
ATOM 1093 C CA . VAL A 1 144 ? 16.279 26.454 29.276 1.00 13.70 153 VAL A CA 1
ATOM 1094 C C . VAL A 1 144 ? 16.756 25.004 29.192 1.00 14.35 153 VAL A C 1
ATOM 1095 O O . VAL A 1 144 ? 16.329 24.260 28.304 1.00 14.67 153 VAL A O 1
ATOM 1099 N N . SER A 1 145 ? 17.645 24.614 30.099 1.00 14.60 154 SER A N 1
ATOM 1100 C CA . SER A 1 145 ? 18.244 23.291 30.096 1.00 15.88 154 SER A CA 1
ATOM 1101 C C . SER A 1 145 ? 18.539 22.938 31.538 1.00 16.28 154 SER A C 1
ATOM 1102 O O . SER A 1 145 ? 18.772 23.835 32.357 1.00 16.65 154 SER A O 1
ATOM 1105 N N . ALA A 1 146 ? 18.522 21.643 31.853 1.00 17.23 155 ALA A N 1
ATOM 1106 C CA . ALA A 1 146 ? 18.844 21.197 33.199 1.00 17.28 155 ALA A CA 1
ATOM 1107 C C . ALA A 1 146 ? 20.356 21.174 33.362 1.00 17.01 155 ALA A C 1
ATOM 1108 O O . ALA A 1 146 ? 21.032 20.200 33.029 1.00 17.75 155 ALA A O 1
ATOM 1110 N N . THR A 1 147 ? 20.880 22.292 33.852 1.00 16.10 156 THR A N 1
ATOM 1111 C CA . THR A 1 147 ? 22.314 22.506 33.949 1.00 15.92 156 THR A CA 1
ATOM 1112 C C . THR A 1 147 ? 22.591 23.633 34.933 1.00 15.32 156 THR A C 1
ATOM 1113 O O . THR A 1 147 ? 21.717 24.455 35.190 1.00 15.14 156 THR A O 1
ATOM 1117 N N . LYS A 1 148 ? 23.807 23.657 35.479 1.00 15.67 157 LYS A N 1
ATOM 1118 C CA . LYS A 1 148 ? 24.273 24.781 36.282 1.00 15.55 157 LYS A CA 1
ATOM 1119 C C . LYS A 1 148 ? 24.749 25.922 35.393 1.00 14.30 157 LYS A C 1
ATOM 1120 O O . LYS A 1 148 ? 24.887 27.050 35.853 1.00 14.97 157 LYS A O 1
ATOM 1126 N N . SER A 1 149 ? 25.028 25.612 34.130 1.00 13.57 158 SER A N 1
ATOM 1127 C CA . SER A 1 149 ? 25.502 26.623 33.188 1.00 12.70 158 SER A CA 1
ATOM 1128 C C . SER A 1 149 ? 24.547 27.821 33.215 1.00 12.67 158 SER A C 1
ATOM 1129 O O . SER A 1 149 ? 23.333 27.622 33.267 1.00 13.15 158 SER A O 1
ATOM 1132 N N . PRO A 1 150 ? 25.063 29.067 33.168 1.00 12.55 159 PRO A N 1
ATOM 1133 C CA . PRO A 1 150 ? 26.433 29.509 32.906 1.00 12.32 159 PRO A CA 1
ATOM 1134 C C . PRO A 1 150 ? 27.303 29.642 34.153 1.00 12.37 159 PRO A C 1
ATOM 1135 O O . PRO A 1 150 ? 28.342 30.310 34.112 1.00 11.03 159 PRO A O 1
ATOM 1139 N N . GLY A 1 151 ? 26.894 28.960 35.220 1.00 11.93 160 GLY A N 1
ATOM 1140 C CA . GLY A 1 151 ? 27.617 29.018 36.485 1.00 13.17 160 GLY A CA 1
ATOM 1141 C C . GLY A 1 151 ? 27.026 30.103 37.352 1.00 13.21 160 GLY A C 1
ATOM 1142 O O . GLY A 1 151 ? 26.584 31.154 36.873 1.00 13.70 160 GLY A O 1
ATOM 1143 N N . GLU A 1 152 ? 27.028 29.874 38.658 1.00 13.44 161 GLU A N 1
ATOM 1144 C CA . GLU A 1 152 ? 26.369 30.819 39.554 1.00 14.10 161 GLU A CA 1
ATOM 1145 C C . GLU A 1 152 ? 26.843 32.259 39.387 1.00 13.65 161 GLU A C 1
ATOM 1146 O O . GLU A 1 152 ? 26.025 33.186 39.368 1.00 14.02 161 GLU A O 1
ATOM 1157 N N . ALA A 1 153 ? 28.160 32.458 39.280 1.00 13.09 162 ALA A N 1
ATOM 1158 C CA . ALA A 1 153 ? 28.699 33.815 39.271 1.00 13.05 162 ALA A CA 1
ATOM 1159 C C . ALA A 1 153 ? 28.313 34.542 37.999 1.00 13.25 162 ALA A C 1
ATOM 1160 O O . ALA A 1 153 ? 27.942 35.719 38.021 1.00 14.31 162 ALA A O 1
ATOM 1162 N N . LEU A 1 154 ? 28.393 33.828 36.879 1.00 12.15 163 LEU A N 1
ATOM 1163 C CA . LEU A 1 154 ? 28.025 34.448 35.620 1.00 12.08 163 LEU A CA 1
ATOM 1164 C C . LEU A 1 154 ? 26.507 34.632 35.519 1.00 11.85 163 LEU A C 1
ATOM 1165 O O . LEU A 1 154 ? 26.025 35.667 35.044 1.00 13.37 163 LEU A O 1
ATOM 1170 N N . TYR A 1 155 ? 25.754 33.648 35.986 1.00 12.08 164 TYR A N 1
ATOM 1171 C CA . TYR A 1 155 ? 24.297 33.782 35.997 1.00 12.70 164 TYR A CA 1
ATOM 1172 C C . TYR A 1 155 ? 23.848 35.001 36.793 1.00 13.72 164 TYR A C 1
ATOM 1173 O O . TYR A 1 155 ? 23.000 35.758 36.332 1.00 13.07 164 TYR A O 1
ATOM 1182 N N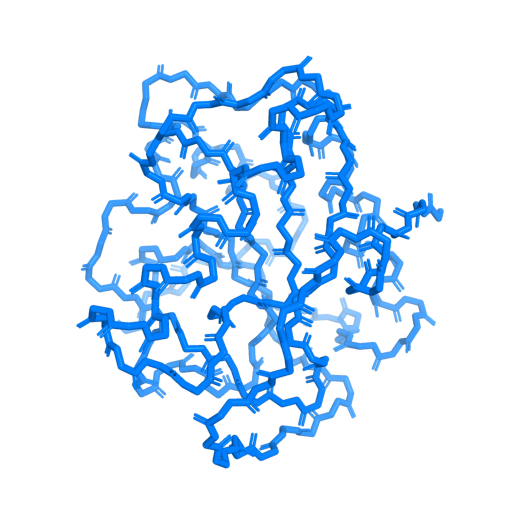 . ALA A 1 156 ? 24.476 35.232 37.941 1.00 14.67 165 ALA A N 1
ATOM 1183 C CA . ALA A 1 156 ? 24.116 36.392 38.777 1.00 14.44 165 ALA A CA 1
ATOM 1184 C C . ALA A 1 156 ? 24.321 37.709 38.039 1.00 14.20 165 ALA A C 1
ATOM 1185 O O . ALA A 1 156 ? 23.557 38.673 38.216 1.00 14.70 165 ALA A O 1
ATOM 1187 N N . LEU A 1 157 ? 25.363 37.750 37.214 1.00 13.56 166 LEU A N 1
ATOM 1188 C CA . LEU A 1 157 ? 25.660 38.939 36.434 1.00 13.50 166 LEU A CA 1
ATOM 1189 C C . LEU A 1 157 ? 24.628 39.141 35.325 1.00 14.09 166 LEU A C 1
ATOM 1190 O O . LEU A 1 157 ? 24.080 40.246 35.172 1.00 13.87 166 LEU A O 1
ATOM 1195 N N . ILE A 1 158 ? 24.353 38.080 34.561 1.00 13.98 167 ILE A N 1
ATOM 1196 C CA . ILE A 1 158 ? 23.448 38.240 33.420 1.00 14.82 167 ILE A CA 1
ATOM 1197 C C . ILE A 1 158 ? 22.031 38.585 33.882 1.00 14.58 167 ILE A C 1
ATOM 1198 O O . ILE A 1 158 ? 21.304 39.276 33.180 1.00 13.82 167 ILE A O 1
ATOM 1203 N N . GLN A 1 159 ? 21.645 38.135 35.077 1.00 14.17 168 GLN A N 1
ATOM 1204 C CA . GLN A 1 159 ? 20.319 38.513 35.586 1.00 14.73 168 GLN A CA 1
ATOM 1205 C C . GLN A 1 159 ? 20.182 40.017 35.730 1.00 14.70 168 GLN A C 1
ATOM 1206 O O . GLN A 1 159 ? 19.067 40.537 35.834 1.00 14.64 168 GLN A O 1
ATOM 1212 N N . GLN A 1 160 ? 21.310 40.714 35.805 1.00 14.58 169 GLN A N 1
ATOM 1213 C CA . GLN A 1 160 ? 21.281 42.164 35.946 1.00 15.67 169 GLN A CA 1
ATOM 1214 C C . GLN A 1 160 ? 21.276 42.911 34.619 1.00 14.27 169 GLN A C 1
ATOM 1215 O O . GLN A 1 160 ? 21.096 44.139 34.597 1.00 15.34 169 GLN A O 1
ATOM 1221 N N . TRP A 1 161 ? 21.517 42.190 33.528 1.00 13.80 170 TRP A N 1
ATOM 1222 C CA . TRP A 1 161 ? 21.600 42.802 32.216 1.00 13.30 170 TRP A CA 1
ATOM 1223 C C . TRP A 1 161 ? 20.230 43.159 31.662 1.00 12.99 170 TRP A C 1
ATOM 1224 O O . TRP A 1 161 ? 19.218 42.551 32.032 1.00 12.48 170 TRP A O 1
ATOM 1235 N N . PRO A 1 162 ? 20.196 44.130 30.734 1.00 13.97 171 PRO A N 1
ATOM 1236 C CA . PRO A 1 162 ? 18.948 44.465 30.077 1.00 14.08 171 PRO A CA 1
ATOM 1237 C C . PRO A 1 162 ? 18.310 43.241 29.437 1.00 13.89 171 PRO A C 1
ATOM 1238 O O . PRO A 1 162 ? 19.001 42.375 28.875 1.00 13.47 171 PRO A O 1
ATOM 1242 N N . ASN A 1 163 ? 16.994 43.167 29.586 1.00 13.76 172 ASN A N 1
ATOM 1243 C CA . ASN A 1 163 ? 16.164 42.145 28.960 1.00 13.73 172 ASN A CA 1
ATOM 1244 C C . ASN A 1 163 ? 16.250 40.771 29.592 1.00 13.76 172 ASN A C 1
ATOM 1245 O O . ASN A 1 163 ? 15.663 39.828 29.076 1.00 13.46 172 ASN A O 1
ATOM 1250 N N . TRP A 1 164 ? 16.963 40.638 30.710 1.00 13.04 173 TRP A N 1
ATOM 1251 C CA . TRP A 1 164 ? 16.906 39.372 31.401 1.00 13.51 173 TRP A CA 1
ATOM 1252 C C . TRP A 1 164 ? 15.463 39.073 31.787 1.00 13.94 173 TRP A C 1
ATOM 1253 O O . TRP A 1 164 ? 14.741 39.957 32.274 1.00 14.40 173 TRP A O 1
ATOM 1264 N N . SER A 1 165 ? 15.039 37.845 31.503 1.00 13.83 174 SER A N 1
ATOM 1265 C CA . SER A 1 165 ? 13.690 37.366 31.793 1.00 14.22 174 SER A CA 1
ATOM 1266 C C . SER A 1 165 ? 13.738 36.273 32.815 1.00 15.46 174 SER A C 1
ATOM 1267 O O . SER A 1 165 ? 14.598 35.400 32.747 1.00 14.58 174 SER A O 1
ATOM 1270 N N . GLU A 1 166 ? 12.795 36.324 33.753 1.00 16.25 175 GLU A N 1
ATOM 1271 C CA . GLU A 1 166 ? 12.765 35.383 34.853 1.00 18.83 175 GLU A CA 1
ATOM 1272 C C . GLU A 1 166 ? 12.150 34.023 34.482 1.00 18.16 175 GLU A C 1
ATOM 1273 O O . GLU A 1 166 ? 12.183 33.095 35.278 1.00 18.23 175 GLU A O 1
ATOM 1279 N N . GLU A 1 167 ? 11.619 33.889 33.267 1.00 17.95 176 GLU A N 1
ATOM 1280 C CA . GLU A 1 167 ? 10.943 32.638 32.907 1.00 18.35 176 GLU A CA 1
ATOM 1281 C C . GLU A 1 167 ? 11.840 31.416 33.065 1.00 19.39 176 GLU A C 1
ATOM 1282 O O . GLU A 1 167 ? 13.031 31.454 32.747 1.00 18.68 176 GLU A O 1
ATOM 1288 N N . MET A 1 168 ? 11.261 30.331 33.570 1.00 20.50 177 MET A N 1
ATOM 1289 C CA . MET A 1 168 ? 11.946 29.053 33.667 1.00 22.22 177 MET A CA 1
ATOM 1290 C C . MET A 1 168 ? 11.221 28.104 32.748 1.00 23.09 177 MET A C 1
ATOM 1291 O O . MET A 1 168 ? 9.999 27.920 32.880 1.00 23.69 177 MET A O 1
ATOM 1296 N N . LEU A 1 169 ? 11.947 27.511 31.805 1.00 23.41 178 LEU A N 1
ATOM 1297 C CA . LEU A 1 169 ? 11.277 26.713 30.778 1.00 24.81 178 LEU A CA 1
ATOM 1298 C C . LEU A 1 169 ? 10.996 25.284 31.214 1.00 25.91 178 LEU A C 1
ATOM 1299 O O . LEU A 1 169 ? 11.682 24.743 32.083 1.00 26.93 178 LEU A O 1
#

B-factor: mean 17.82, std 8.81, range [8.15, 57.64]

Solvent-accessible surface area: 7919 Å² total; per-residue (Å²): 152,14,118,45,23,55,47,92,118,0,108,22,122,101,51,94,47,104,37,85,93,17,132,50,61,0,67,40,0,0,0,0,12,33,53,42,49,73,5,84,70,72,117,53,0,18,74,52,0,53,79,34,0,55,104,11,24,73,143,82,163,54,23,0,0,0,15,0,15,0,1,0,14,36,14,85,0,3,50,0,10,45,20,51,53,74,3,19,19,8,47,126,35,15,79,17,0,0,0,0,0,1,6,0,65,16,44,165,176,41,8,67,144,101,2,25,43,3,0,100,67,0,6,86,14,0,39,139,101,58,30,1,40,143,60,23,104,0,0,0,16,44,2,5,35,115,52,108,4,0,0,80,25,0,24,49,47,0,69,139,20,106,64,68,21,142,64,129,109

Foldseek 3Di:
DADECECVNLPFDAFDDDFAFADFPFQAEEEFAPQDAADADPVVVSVVLNVQQCCCCPVVVGRTRQAQWEAHLNLHIYGTDDLGTFGDQFVVQSHRYHYYYYYHAPQPHERHPSRVVSVVVVVVVCCVVRNHPPLHAYYYSVLRHVDCTPHDRHRVVSCPDPRHDPHRD

Organism: Drosophila melanogaster (NCBI:txid7227)